Protein AF-A0A6M1NVQ3-F1 (afdb_monomer_lite)

pLDDT: mean 79.84, std 19.56, range [34.62, 98.12]

Radius of gyration: 19.45 Å; chains: 1; bounding box: 40×37×50 Å

Foldseek 3Di:
DDDDDDDQWDQDPVGDTDGPLVVVLVVVCPVPPVSVVVSVVVVQVVLQVVLLVLLLVLCVVLDPDDDPLSVLLSVVLRDDRPCSVPDDPVVSNVSSVVSVVVCVVCVVVSVD

Sequence (112 aa):
MWGDNKKPVQINPLGGIAININKIYSHFSKIGKNSRRLQRVFENEYNIERTKALWKPLTLDLTNLKGDSLFYFQMYFLPQPGFLENASYYEKVEYVVKSMRIYRDSAAIIHE

Secondary structure (DSSP, 8-state):
-------SEEEETTTEEEE-HHHHHHHTTTSTTHHHHHHHHHHHHHHHHHHHHHHHHHHHHH----HHHHHHHHHHTPPPTTHHHHS-HHHHHHHHHHHHHHHHHHHHHHT-

Structure (mmCIF, N/CA/C/O backbone):
data_AF-A0A6M1NVQ3-F1
#
_entry.id   AF-A0A6M1NVQ3-F1
#
loop_
_atom_site.group_PDB
_atom_site.id
_atom_site.type_symbol
_atom_site.label_atom_id
_atom_site.label_alt_id
_atom_site.label_comp_id
_atom_site.label_asym_id
_atom_site.label_entity_id
_atom_site.label_seq_id
_atom_site.pdbx_PDB_ins_code
_atom_site.Cartn_x
_atom_site.Cartn_y
_atom_site.Cartn_z
_atom_site.occupancy
_atom_site.B_iso_or_equiv
_atom_site.auth_seq_id
_atom_site.auth_comp_id
_atom_site.auth_asym_id
_atom_site.auth_atom_id
_atom_site.pdbx_PDB_model_num
ATOM 1 N N . MET A 1 1 ? -22.587 -21.130 35.791 1.00 34.62 1 MET A N 1
ATOM 2 C CA . MET A 1 1 ? -21.753 -22.098 35.045 1.00 34.62 1 MET A CA 1
ATOM 3 C C . MET A 1 1 ? -20.463 -21.370 34.694 1.00 34.62 1 MET A C 1
ATOM 5 O O . MET A 1 1 ? -20.540 -20.343 34.044 1.00 34.62 1 MET A O 1
ATOM 9 N N . TRP A 1 2 ? -19.434 -21.556 35.519 1.00 35.41 2 TRP A N 1
ATOM 10 C CA . TRP A 1 2 ? -18.232 -22.350 35.213 1.00 35.41 2 TRP A CA 1
ATOM 11 C C . TRP A 1 2 ? -17.304 -21.644 34.226 1.00 35.41 2 TRP A C 1
ATOM 13 O O . TRP A 1 2 ? -17.699 -21.236 33.139 1.00 35.41 2 TRP A O 1
ATOM 23 N N . GLY A 1 3 ? -16.079 -21.445 34.701 1.00 41.50 3 GLY A N 1
ATOM 24 C CA . GLY A 1 3 ? -15.067 -20.647 34.056 1.00 41.50 3 GLY A CA 1
ATOM 25 C C . GLY A 1 3 ? -14.481 -21.294 32.812 1.00 41.50 3 GLY A C 1
ATOM 26 O O . GLY A 1 3 ? -14.334 -22.507 32.715 1.00 41.50 3 GLY A O 1
ATOM 27 N N . ASP A 1 4 ? -14.007 -20.372 31.983 1.00 55.75 4 ASP A N 1
ATOM 28 C CA . ASP A 1 4 ? -12.740 -20.429 31.273 1.00 55.75 4 ASP A CA 1
ATOM 29 C C . ASP A 1 4 ? -12.769 -20.886 29.813 1.00 55.75 4 ASP A C 1
ATOM 31 O O . ASP A 1 4 ? -13.027 -22.038 29.500 1.00 55.75 4 ASP A O 1
ATOM 35 N N . ASN A 1 5 ? -12.401 -19.943 28.939 1.00 45.47 5 ASN A N 1
ATOM 36 C CA . ASN A 1 5 ? -11.720 -20.193 27.672 1.00 45.47 5 ASN A CA 1
ATOM 37 C C . ASN A 1 5 ? -10.728 -19.042 27.402 1.00 45.47 5 ASN A C 1
ATOM 39 O O . ASN A 1 5 ? -10.886 -18.215 26.500 1.00 45.47 5 ASN A O 1
ATOM 43 N N . LYS A 1 6 ? -9.737 -18.935 28.298 1.00 54.00 6 LYS A N 1
ATOM 44 C CA . LYS A 1 6 ? -8.310 -19.114 27.989 1.00 54.00 6 LYS A CA 1
ATOM 45 C C . LYS A 1 6 ? -7.870 -18.666 26.586 1.00 54.00 6 LYS A C 1
ATOM 47 O O . LYS A 1 6 ? -7.883 -19.451 25.643 1.00 54.00 6 LYS A O 1
ATOM 52 N N . LYS A 1 7 ? -7.328 -17.440 26.551 1.00 47.94 7 LYS A N 1
ATOM 53 C CA . LYS A 1 7 ? -6.116 -16.969 25.833 1.00 47.94 7 LYS A CA 1
ATOM 54 C C . LYS A 1 7 ? -6.350 -15.693 24.988 1.00 47.94 7 LYS A C 1
ATOM 56 O O . LYS A 1 7 ? -7.185 -15.698 24.088 1.00 47.94 7 LYS A O 1
ATOM 61 N N . PRO A 1 8 ? -5.600 -14.597 25.243 1.00 51.50 8 PRO A N 1
ATOM 62 C CA . PRO A 1 8 ? -5.605 -13.377 24.414 1.00 51.50 8 PRO A CA 1
ATOM 63 C C . PRO A 1 8 ? -4.873 -13.560 23.072 1.00 51.50 8 PRO A C 1
ATOM 65 O O . PRO A 1 8 ? -4.974 -12.720 22.180 1.00 51.50 8 PRO A O 1
ATOM 68 N N . VAL A 1 9 ? -4.149 -14.672 22.955 1.00 48.41 9 VAL A N 1
ATOM 69 C CA . VAL A 1 9 ? -3.379 -15.107 21.798 1.00 48.41 9 VAL A CA 1
ATOM 70 C C . VAL A 1 9 ? -3.947 -16.444 21.347 1.00 48.41 9 VAL A C 1
ATOM 72 O O . VAL A 1 9 ? -3.926 -17.416 22.105 1.00 48.41 9 VAL A O 1
ATOM 75 N N . GLN A 1 10 ? -4.445 -16.503 20.118 1.00 51.69 10 GLN A N 1
ATOM 76 C CA . GLN A 1 10 ? -4.736 -17.768 19.457 1.00 51.69 10 GLN A CA 1
ATOM 77 C C . GLN A 1 10 ? -3.541 -18.139 18.587 1.00 51.69 10 GLN A C 1
ATOM 79 O O . GLN A 1 10 ? -3.168 -17.399 17.681 1.00 51.69 10 GLN A O 1
ATOM 84 N N . ILE A 1 11 ? -2.927 -19.277 18.902 1.00 46.19 11 ILE A N 1
ATOM 85 C CA . ILE A 1 11 ? -1.879 -19.882 18.085 1.00 46.19 11 ILE A CA 1
ATOM 86 C C . ILE A 1 11 ? -2.609 -20.781 17.092 1.00 46.19 11 ILE A C 1
ATOM 88 O O . ILE A 1 11 ? -3.229 -21.767 17.491 1.00 46.19 11 ILE A O 1
ATOM 92 N N . ASN A 1 12 ? -2.618 -20.402 15.819 1.00 47.22 12 ASN A N 1
ATOM 93 C CA . ASN A 1 12 ? -3.169 -21.241 14.764 1.00 47.22 12 ASN A CA 1
ATOM 94 C C . ASN A 1 12 ? -2.252 -22.474 14.602 1.00 47.22 12 ASN A C 1
ATOM 96 O O . ASN A 1 12 ? -1.034 -22.280 14.552 1.00 47.22 12 ASN A O 1
ATOM 100 N N . PRO A 1 13 ? -2.770 -23.715 14.495 1.00 48.56 13 PRO A N 1
ATOM 101 C CA . PRO A 1 13 ? -1.953 -24.900 14.200 1.00 48.56 13 PRO A CA 1
ATOM 102 C C . PRO A 1 13 ? -1.121 -24.797 12.904 1.00 48.56 13 PRO A C 1
ATOM 104 O O . PRO A 1 13 ? -0.218 -25.600 12.705 1.00 48.56 13 PRO A O 1
ATOM 107 N N . LEU A 1 14 ? -1.372 -23.786 12.063 1.00 47.03 14 LEU A N 1
ATOM 108 C CA . LEU A 1 14 ? -0.577 -23.435 10.878 1.00 47.03 14 LEU A CA 1
ATOM 109 C C . LEU A 1 14 ? 0.453 -22.299 11.100 1.00 47.03 14 LEU A C 1
ATOM 111 O O . LEU A 1 14 ? 0.993 -21.774 10.132 1.00 47.03 14 LEU A O 1
ATOM 115 N N . GLY A 1 15 ? 0.746 -21.909 12.349 1.00 37.25 15 GLY A N 1
ATOM 116 C CA . GLY A 1 15 ? 1.901 -21.055 12.676 1.00 37.25 15 GLY A CA 1
ATOM 117 C C . GLY A 1 15 ? 1.662 -19.538 12.720 1.00 37.25 15 GLY A C 1
ATOM 118 O O . GLY A 1 15 ? 2.571 -18.774 12.413 1.00 37.25 15 GLY A O 1
ATOM 119 N N . GLY A 1 16 ? 0.474 -19.074 13.127 1.00 41.38 16 GLY A N 1
ATOM 120 C CA . GLY A 1 16 ? 0.173 -17.639 13.279 1.00 41.38 16 GLY A CA 1
ATOM 121 C C . GLY A 1 16 ? -0.318 -17.263 14.680 1.00 41.38 16 GLY A C 1
ATOM 122 O O . GLY A 1 16 ? -1.113 -17.997 15.266 1.00 41.38 16 GLY A O 1
ATOM 123 N N . ILE A 1 17 ? 0.126 -16.113 15.203 1.00 49.72 17 ILE A N 1
ATOM 124 C CA . ILE A 1 17 ? -0.397 -15.491 16.432 1.00 49.72 17 ILE A CA 1
ATOM 125 C C . ILE A 1 17 ? -1.526 -14.532 16.033 1.00 49.72 17 ILE A C 1
ATOM 127 O O . ILE A 1 17 ? -1.274 -13.441 15.528 1.00 49.72 17 ILE A O 1
ATOM 131 N N . ALA A 1 18 ? -2.776 -14.920 16.283 1.00 50.44 18 ALA A N 1
ATOM 132 C CA . ALA A 1 18 ? -3.919 -14.018 16.193 1.00 50.44 18 ALA A CA 1
ATOM 133 C C . ALA A 1 18 ? -4.154 -13.371 17.566 1.00 50.44 18 ALA A C 1
ATOM 135 O O . ALA A 1 18 ? -4.516 -14.044 18.537 1.00 50.44 18 ALA A O 1
ATOM 136 N N . ILE A 1 19 ? -3.916 -12.063 17.659 1.00 57.75 19 ILE A N 1
ATOM 137 C CA . ILE A 1 19 ? -4.135 -11.287 18.882 1.00 57.75 19 ILE A CA 1
ATOM 138 C C . ILE A 1 19 ? -5.541 -10.690 18.828 1.00 57.75 19 ILE A C 1
ATOM 140 O O . ILE A 1 19 ? -5.854 -9.900 17.939 1.00 57.75 19 ILE A O 1
ATOM 144 N N . ASN A 1 20 ? -6.399 -11.039 19.792 1.00 62.16 20 ASN A N 1
ATOM 145 C CA . ASN A 1 20 ? -7.701 -10.385 19.921 1.00 62.16 20 ASN A CA 1
ATOM 146 C C . ASN A 1 20 ? -7.518 -9.029 20.612 1.00 62.16 20 ASN A C 1
ATOM 148 O O . ASN A 1 20 ? -7.552 -8.903 21.839 1.00 62.16 20 ASN A O 1
ATOM 152 N N . ILE A 1 21 ? -7.311 -8.025 19.771 1.00 58.72 21 ILE A N 1
ATOM 153 C CA . ILE A 1 21 ? -7.072 -6.629 20.112 1.00 58.72 21 ILE A CA 1
ATOM 154 C C . ILE A 1 21 ? -8.129 -6.088 21.110 1.00 58.72 21 ILE A C 1
ATOM 156 O O . ILE A 1 21 ? -7.774 -5.518 22.143 1.00 58.72 21 ILE A O 1
ATOM 160 N N . ASN A 1 22 ? -9.414 -6.410 20.909 1.00 59.69 22 ASN A N 1
ATOM 161 C CA . ASN A 1 22 ? -10.520 -5.988 21.784 1.00 59.69 22 ASN A CA 1
ATOM 162 C C . ASN A 1 22 ? -10.416 -6.522 23.226 1.00 59.69 22 ASN A C 1
ATOM 164 O O . ASN A 1 22 ? -10.797 -5.833 24.176 1.00 59.69 22 ASN A O 1
ATOM 168 N N . LYS A 1 23 ? -9.877 -7.732 23.427 1.00 61.72 23 LYS A N 1
ATOM 169 C CA . LYS A 1 23 ? -9.704 -8.306 24.775 1.00 61.72 23 LYS A CA 1
ATOM 170 C C . LYS A 1 23 ? -8.520 -7.705 25.529 1.00 61.72 23 LYS A C 1
ATOM 172 O O . LYS A 1 23 ? -8.661 -7.475 26.731 1.00 61.72 23 LYS A O 1
ATOM 177 N N . ILE A 1 24 ? -7.410 -7.388 24.850 1.00 60.94 24 ILE A N 1
ATOM 178 C CA . ILE A 1 24 ? -6.298 -6.628 25.455 1.00 60.94 24 ILE A CA 1
ATOM 179 C C . ILE A 1 24 ? -6.824 -5.292 25.997 1.00 60.94 24 ILE A C 1
ATOM 181 O O . ILE A 1 24 ? -6.542 -4.925 27.136 1.00 60.94 24 ILE A O 1
ATOM 185 N N . TYR A 1 25 ? -7.677 -4.611 25.232 1.00 57.16 25 TYR A N 1
ATOM 186 C CA . TYR A 1 25 ? -8.247 -3.321 25.621 1.00 57.16 25 TYR A CA 1
ATOM 187 C C . TYR A 1 25 ? -9.142 -3.370 26.860 1.00 57.16 25 TYR A C 1
ATOM 189 O O . TYR A 1 25 ? -9.073 -2.463 27.692 1.00 57.16 25 TYR A O 1
ATOM 197 N N . SER A 1 26 ? -9.939 -4.432 27.027 1.00 59.31 26 SER A N 1
ATOM 198 C CA . SER A 1 26 ? -10.789 -4.599 28.216 1.00 59.31 26 SER A CA 1
ATOM 199 C C . SER A 1 26 ? -9.974 -4.715 29.515 1.00 59.31 26 SER A C 1
ATOM 201 O O . SER A 1 26 ? -10.363 -4.149 30.540 1.00 59.31 26 SER A O 1
ATOM 203 N N . HIS A 1 27 ? -8.803 -5.361 29.454 1.00 60.31 27 HIS A N 1
ATOM 204 C CA . HIS A 1 27 ? -7.952 -5.651 30.611 1.00 60.31 27 HIS A CA 1
ATOM 205 C C . HIS A 1 27 ? -7.194 -4.418 31.143 1.00 60.31 27 HIS A C 1
ATOM 207 O O . HIS A 1 27 ? -6.989 -4.295 32.347 1.00 60.31 27 HIS A O 1
ATOM 213 N N . PHE A 1 28 ? -6.847 -3.457 30.276 1.00 54.84 28 PHE A N 1
ATOM 214 C CA . PHE A 1 28 ? -6.109 -2.234 30.645 1.00 54.84 28 PHE A CA 1
ATOM 215 C C . PHE A 1 28 ? -7.007 -0.997 30.892 1.00 54.84 28 PHE A C 1
ATOM 217 O O . PHE A 1 28 ? -6.517 0.120 31.070 1.00 54.84 28 PHE A O 1
ATOM 224 N N . SER A 1 29 ? -8.334 -1.159 30.918 1.00 51.84 29 SER A N 1
ATOM 225 C CA . SER A 1 29 ? -9.312 -0.058 30.801 1.00 51.84 29 SER A CA 1
ATOM 226 C C . SER A 1 29 ? -9.504 0.871 32.018 1.00 51.84 29 SER A C 1
ATOM 228 O O . SER A 1 29 ? -10.351 1.761 31.963 1.00 51.84 29 SER A O 1
ATOM 230 N N . LYS A 1 30 ? -8.689 0.797 33.082 1.00 56.66 30 LYS A N 1
ATOM 231 C CA . LYS A 1 30 ? -8.779 1.754 34.213 1.00 56.66 30 LYS A CA 1
ATOM 232 C C . LYS A 1 30 ? -8.200 3.157 33.919 1.00 56.66 30 LYS A C 1
ATOM 234 O O . LYS A 1 30 ? -8.338 4.051 34.745 1.00 56.66 30 LYS A O 1
ATOM 239 N N . ILE A 1 31 ? -7.611 3.388 32.736 1.00 58.03 31 ILE A N 1
ATOM 240 C CA . ILE A 1 31 ? -7.010 4.674 32.310 1.00 58.03 31 ILE A CA 1
ATOM 241 C C . ILE A 1 31 ? -7.669 5.147 30.993 1.00 58.03 31 ILE A C 1
ATOM 243 O O . ILE A 1 31 ? -7.095 5.096 29.902 1.00 58.03 31 ILE A O 1
ATOM 247 N N . GLY A 1 32 ? -8.937 5.558 31.070 1.00 60.28 32 GLY A N 1
ATOM 248 C CA . GLY A 1 32 ? -9.866 5.646 29.929 1.00 60.28 32 GLY A CA 1
ATOM 249 C C . GLY A 1 32 ? -9.567 6.643 28.790 1.00 60.28 32 GLY A C 1
ATOM 250 O O . GLY A 1 32 ? -10.203 6.534 27.740 1.00 60.28 32 GLY A O 1
ATOM 251 N N . LYS A 1 33 ? -8.633 7.598 28.936 1.00 64.19 33 LYS A N 1
ATOM 252 C CA . LYS A 1 33 ? -8.248 8.549 27.859 1.00 64.19 33 LYS A CA 1
ATOM 253 C C . LYS A 1 33 ? -7.004 8.090 27.090 1.00 64.19 33 LYS A C 1
ATOM 255 O O . LYS A 1 33 ? -6.995 8.130 25.860 1.00 64.19 33 LYS A O 1
ATOM 260 N N . ASN A 1 34 ? -5.993 7.591 27.803 1.00 69.25 34 ASN A N 1
ATOM 261 C CA . ASN A 1 34 ? -4.763 7.078 27.192 1.00 69.25 34 ASN A CA 1
ATOM 262 C C . ASN A 1 34 ? -5.011 5.757 26.455 1.00 69.25 34 ASN A C 1
ATOM 264 O O . ASN A 1 34 ? -4.485 5.572 25.362 1.00 69.25 34 ASN A O 1
ATOM 268 N N . SER A 1 35 ? -5.892 4.901 26.985 1.00 69.25 35 SER A N 1
ATOM 269 C CA . SER A 1 35 ? -6.276 3.645 26.329 1.00 69.25 35 SER A CA 1
ATOM 270 C C . SER A 1 35 ? -6.939 3.873 24.959 1.00 69.25 35 SER A C 1
ATOM 272 O O . SER A 1 35 ? -6.534 3.267 23.974 1.00 69.25 35 SER A O 1
ATOM 274 N N . ARG A 1 36 ? -7.860 4.844 24.832 1.00 77.50 36 ARG A N 1
ATOM 275 C CA . ARG A 1 36 ? -8.498 5.175 23.537 1.00 77.50 36 ARG A CA 1
ATOM 276 C C . ARG A 1 36 ? -7.539 5.786 22.519 1.00 77.50 36 ARG A C 1
ATOM 278 O O . ARG A 1 36 ? -7.729 5.623 21.318 1.00 77.50 36 ARG A O 1
ATOM 285 N N . ARG A 1 37 ? -6.544 6.554 22.980 1.00 78.31 37 ARG A N 1
ATOM 286 C CA . ARG A 1 37 ? -5.492 7.081 22.097 1.00 78.31 37 ARG A CA 1
ATOM 287 C C . ARG A 1 37 ? -4.642 5.934 21.560 1.00 78.31 37 ARG A C 1
ATOM 289 O O . ARG A 1 37 ? -4.401 5.887 20.362 1.00 78.31 37 ARG A O 1
ATOM 296 N N . LEU A 1 38 ? -4.237 5.019 22.435 1.00 79.75 38 LEU A N 1
ATOM 297 C CA . LEU A 1 38 ? -3.460 3.843 22.065 1.00 79.75 38 LEU A CA 1
ATOM 298 C C . LEU A 1 38 ? -4.240 2.916 21.118 1.00 79.75 38 LEU A C 1
ATOM 300 O O . LEU A 1 38 ? -3.684 2.452 20.132 1.00 79.75 38 LEU A O 1
ATOM 304 N N . GLN A 1 39 ? -5.538 2.720 21.366 1.00 78.69 39 GLN A N 1
ATOM 305 C CA . GLN A 1 39 ? -6.434 1.975 20.480 1.00 78.69 39 GLN A CA 1
ATOM 306 C C . GLN A 1 39 ? -6.419 2.536 19.056 1.00 78.69 39 GLN A C 1
ATOM 308 O O . GLN A 1 39 ? -6.152 1.800 18.115 1.00 78.69 39 GLN A O 1
ATOM 313 N N . ARG A 1 40 ? -6.620 3.850 18.899 1.00 85.38 40 ARG A N 1
ATOM 314 C CA . ARG A 1 40 ? -6.602 4.495 17.578 1.00 85.38 40 ARG A CA 1
ATOM 315 C C . ARG A 1 40 ? -5.265 4.340 16.855 1.00 85.38 40 ARG A C 1
ATOM 317 O O . ARG A 1 40 ? -5.254 4.191 15.640 1.00 85.38 40 ARG A O 1
ATOM 324 N N . VAL A 1 41 ? -4.149 4.366 17.587 1.00 86.81 41 VAL A N 1
ATOM 325 C CA . VAL A 1 41 ? -2.816 4.134 17.006 1.00 86.81 41 VAL A CA 1
ATOM 326 C C . VAL A 1 41 ? -2.705 2.707 16.472 1.00 86.81 41 VAL A C 1
ATOM 328 O O . VAL A 1 41 ? -2.294 2.523 15.333 1.00 86.81 41 VAL A O 1
ATOM 331 N N . PHE A 1 42 ? -3.122 1.710 17.254 1.00 84.56 42 PHE A N 1
ATOM 332 C CA . PHE A 1 42 ? -3.085 0.312 16.821 1.00 84.56 42 PHE A CA 1
ATOM 333 C C . PHE A 1 42 ? -4.033 0.015 15.662 1.00 84.56 42 PHE A C 1
ATOM 335 O O . PHE A 1 42 ? -3.648 -0.698 14.742 1.00 84.56 42 PHE A O 1
ATOM 342 N N . GLU A 1 43 ? -5.252 0.553 15.688 1.00 86.44 43 GLU A N 1
ATOM 343 C CA . GLU A 1 43 ? -6.204 0.418 14.581 1.00 86.44 43 GLU A CA 1
ATOM 344 C C . GLU A 1 43 ? -5.625 1.014 13.295 1.00 86.44 43 GLU A C 1
ATOM 346 O O . GLU A 1 43 ? -5.682 0.383 12.242 1.00 86.44 43 GLU A O 1
ATOM 351 N N . ASN A 1 44 ? -5.008 2.196 13.382 1.00 88.94 44 ASN A N 1
ATOM 352 C CA . ASN A 1 44 ? -4.357 2.828 12.241 1.00 88.94 44 ASN A CA 1
ATOM 353 C C . ASN A 1 44 ? -3.196 1.983 11.696 1.00 88.94 44 ASN A C 1
ATOM 355 O O . ASN A 1 44 ? -3.140 1.735 10.494 1.00 88.94 44 ASN A O 1
ATOM 359 N N . GLU A 1 45 ? -2.314 1.499 12.573 1.00 88.44 45 GLU A N 1
ATOM 360 C CA . GLU A 1 45 ? -1.181 0.655 12.181 1.00 88.44 45 GLU A CA 1
ATOM 361 C C . GLU A 1 45 ? -1.657 -0.641 11.516 1.00 88.44 45 GLU A C 1
ATOM 363 O O . GLU A 1 45 ? -1.194 -1.006 10.438 1.00 88.44 45 GLU A O 1
ATOM 368 N N . TYR A 1 46 ? -2.655 -1.299 12.110 1.00 90.00 46 TYR A N 1
ATOM 369 C CA . TYR A 1 46 ? -3.255 -2.505 11.553 1.00 90.00 46 TYR A CA 1
ATOM 370 C C . TYR A 1 46 ? -3.831 -2.264 10.152 1.00 90.00 46 TYR A C 1
ATOM 372 O O . TYR A 1 46 ? -3.611 -3.067 9.246 1.00 90.00 46 TYR A O 1
ATOM 380 N N . ASN A 1 47 ? -4.544 -1.154 9.954 1.00 90.88 47 ASN A N 1
ATOM 381 C CA . ASN A 1 47 ? -5.138 -0.820 8.661 1.00 90.88 47 ASN A CA 1
ATOM 382 C C . ASN A 1 47 ? -4.068 -0.526 7.595 1.00 90.88 47 ASN A C 1
ATOM 384 O O . ASN A 1 47 ? -4.216 -0.940 6.442 1.00 90.88 47 ASN A O 1
ATOM 388 N N . ILE A 1 48 ? -2.970 0.137 7.971 1.00 93.12 48 ILE A N 1
ATOM 389 C CA . ILE A 1 48 ? -1.821 0.368 7.085 1.00 93.12 48 ILE A CA 1
ATOM 390 C C . ILE A 1 48 ? -1.174 -0.965 6.693 1.00 93.12 48 ILE A C 1
ATOM 392 O O . ILE A 1 48 ? -0.987 -1.229 5.505 1.00 93.12 48 ILE A O 1
ATOM 396 N N . GLU A 1 49 ? -0.883 -1.834 7.662 1.00 92.56 49 GLU A N 1
ATOM 397 C CA . GLU A 1 49 ? -0.265 -3.141 7.411 1.00 92.56 49 GLU A CA 1
ATOM 398 C C . GLU A 1 49 ? -1.153 -4.048 6.555 1.00 92.56 49 GLU A C 1
ATOM 400 O O . GLU A 1 49 ? -0.681 -4.696 5.617 1.00 92.56 49 GLU A O 1
ATOM 405 N N . ARG A 1 50 ? -2.466 -4.035 6.796 1.00 92.25 50 ARG A N 1
ATOM 406 C CA . ARG A 1 50 ? -3.437 -4.734 5.950 1.00 92.25 50 ARG A CA 1
ATOM 407 C C . ARG A 1 50 ? -3.410 -4.219 4.511 1.00 92.25 50 ARG A C 1
ATOM 409 O O . ARG A 1 50 ? -3.423 -5.018 3.575 1.00 92.25 50 ARG A O 1
ATOM 416 N N . THR A 1 51 ? -3.314 -2.905 4.330 1.00 95.44 51 THR A N 1
ATOM 417 C CA . THR A 1 51 ? -3.220 -2.289 2.999 1.00 95.44 51 THR A CA 1
ATOM 418 C C . THR A 1 51 ? -1.931 -2.703 2.298 1.00 95.44 51 THR A C 1
A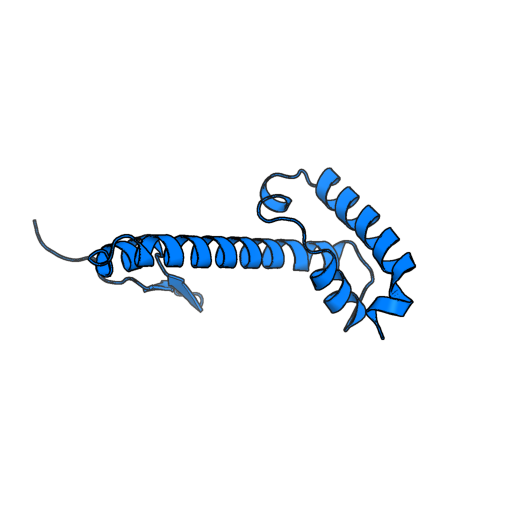TOM 420 O O . THR A 1 51 ? -1.983 -3.121 1.144 1.00 95.44 51 THR A O 1
ATOM 423 N N . LYS A 1 52 ? -0.785 -2.696 2.996 1.00 96.25 52 LYS A N 1
ATOM 424 C CA . LYS A 1 52 ? 0.495 -3.196 2.460 1.00 96.25 52 LYS A CA 1
ATOM 425 C C . LYS A 1 52 ? 0.401 -4.663 2.036 1.00 96.25 52 LYS A C 1
ATOM 427 O O . LYS A 1 52 ? 0.896 -5.021 0.968 1.00 96.25 52 LYS A O 1
ATOM 432 N N . ALA A 1 53 ? -0.260 -5.499 2.838 1.00 95.38 53 ALA A N 1
ATOM 433 C CA . ALA A 1 53 ? -0.433 -6.920 2.549 1.00 95.38 53 ALA A CA 1
ATOM 434 C C . ALA A 1 53 ? -1.237 -7.175 1.262 1.00 95.38 53 ALA A C 1
ATOM 436 O O . ALA A 1 53 ? -0.929 -8.116 0.537 1.00 95.38 53 ALA A O 1
ATOM 437 N N . LEU A 1 54 ? -2.228 -6.330 0.953 1.00 95.06 54 LEU A N 1
ATOM 438 C CA . LEU A 1 54 ? -2.987 -6.388 -0.304 1.00 95.06 54 LEU A CA 1
ATOM 439 C C . LEU A 1 54 ? -2.243 -5.730 -1.473 1.00 95.06 54 LEU A C 1
ATOM 441 O O . LEU A 1 54 ? -2.325 -6.191 -2.610 1.00 95.06 54 LEU A O 1
ATOM 445 N N . TRP A 1 55 ? -1.507 -4.656 -1.198 1.00 97.31 55 TRP A N 1
ATOM 446 C CA . TRP A 1 55 ? -0.786 -3.877 -2.199 1.00 97.31 55 TRP A CA 1
ATOM 447 C C . TRP A 1 55 ? 0.405 -4.631 -2.796 1.00 97.31 55 TRP A C 1
ATOM 449 O O . TRP A 1 55 ? 0.650 -4.591 -4.004 1.00 97.31 55 TRP A O 1
ATOM 459 N N . LYS A 1 56 ? 1.138 -5.362 -1.955 1.00 96.56 56 LYS A N 1
ATOM 460 C CA . LYS A 1 56 ? 2.335 -6.100 -2.358 1.00 96.56 56 LYS A CA 1
ATOM 461 C C . LYS A 1 56 ? 2.090 -7.125 -3.482 1.00 96.56 56 LYS A C 1
ATOM 463 O O . LYS A 1 56 ? 2.801 -7.043 -4.479 1.00 96.56 56 LYS A O 1
ATOM 468 N N . PRO A 1 57 ? 1.124 -8.061 -3.388 1.00 96.38 57 PRO A N 1
ATOM 469 C CA . PRO A 1 57 ? 0.853 -8.993 -4.484 1.00 96.38 57 PRO A CA 1
ATOM 470 C C . PRO A 1 57 ? 0.319 -8.277 -5.729 1.00 96.38 57 PRO A C 1
ATOM 472 O O . PRO A 1 57 ? 0.770 -8.559 -6.831 1.00 96.38 57 PRO A O 1
ATOM 475 N N . LEU A 1 58 ? -0.551 -7.274 -5.565 1.00 96.00 58 LEU A N 1
ATOM 476 C CA . LEU A 1 58 ? -1.120 -6.533 -6.694 1.00 96.00 58 LEU A CA 1
ATOM 477 C C . LEU A 1 58 ? -0.037 -5.861 -7.558 1.00 96.00 58 LEU A C 1
ATOM 479 O O . LEU A 1 58 ? -0.112 -5.869 -8.78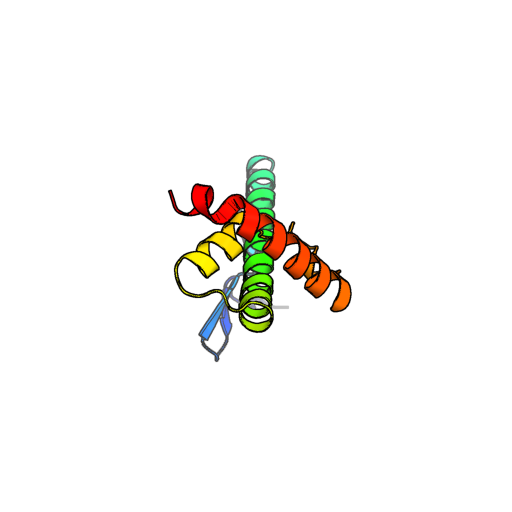3 1.00 96.00 58 LEU A O 1
ATOM 483 N N . THR A 1 59 ? 0.977 -5.282 -6.919 1.00 96.50 59 THR A N 1
ATOM 484 C CA . THR A 1 59 ? 2.089 -4.621 -7.618 1.00 96.50 59 THR A CA 1
ATOM 485 C C . THR A 1 59 ? 3.091 -5.599 -8.216 1.00 96.50 59 THR A C 1
ATOM 487 O O . THR A 1 59 ? 3.658 -5.297 -9.264 1.00 96.50 59 THR A O 1
ATOM 490 N N . LEU A 1 60 ? 3.288 -6.765 -7.595 1.00 96.56 60 LEU A N 1
ATOM 491 C CA . LEU A 1 60 ? 4.074 -7.853 -8.180 1.00 96.56 60 LEU A CA 1
ATOM 492 C C . LEU A 1 60 ? 3.426 -8.392 -9.461 1.00 96.56 60 LEU A C 1
ATOM 494 O O . LEU A 1 60 ? 4.135 -8.675 -10.421 1.00 96.56 60 LEU A O 1
ATOM 498 N N . ASP A 1 61 ? 2.097 -8.493 -9.481 1.00 96.06 61 ASP A N 1
ATOM 499 C CA . ASP A 1 61 ? 1.357 -9.052 -10.613 1.00 96.06 61 ASP A CA 1
ATOM 500 C C . ASP A 1 61 ? 1.205 -8.055 -11.772 1.00 96.06 61 ASP A C 1
ATOM 502 O O . ASP A 1 61 ? 1.246 -8.436 -12.941 1.00 96.06 61 ASP A O 1
ATOM 506 N N . LEU A 1 62 ? 1.002 -6.768 -11.466 1.00 95.88 62 LEU A N 1
ATOM 507 C CA . LEU A 1 62 ? 0.648 -5.747 -12.461 1.00 95.88 62 LEU A CA 1
ATOM 508 C C . LEU A 1 62 ? 1.819 -4.885 -12.936 1.00 95.88 62 LEU A C 1
ATOM 510 O O . LEU A 1 62 ? 1.649 -4.058 -13.835 1.00 95.88 62 LEU A O 1
ATOM 514 N N . THR A 1 63 ? 2.998 -5.028 -12.335 1.00 94.81 63 THR A N 1
ATOM 515 C CA . THR A 1 63 ? 4.175 -4.240 -12.709 1.00 94.81 63 THR A CA 1
ATOM 516 C C . THR A 1 63 ? 5.370 -5.139 -12.984 1.00 94.81 63 THR A C 1
ATOM 518 O O . THR A 1 63 ? 5.492 -6.231 -12.445 1.00 94.81 63 THR A O 1
ATOM 521 N N . ASN A 1 64 ? 6.302 -4.641 -13.795 1.00 94.56 64 ASN A N 1
ATOM 522 C CA . ASN A 1 6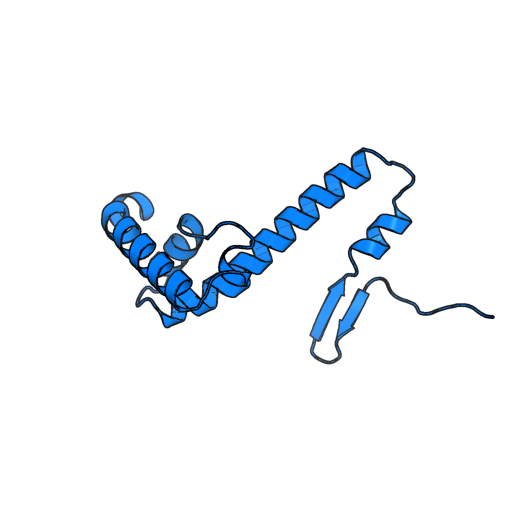4 ? 7.567 -5.327 -14.063 1.00 94.56 64 ASN A CA 1
ATOM 523 C C . ASN A 1 64 ? 8.710 -4.823 -13.159 1.00 94.56 64 ASN A C 1
ATOM 525 O O . ASN A 1 64 ? 9.878 -5.081 -13.454 1.00 94.56 64 ASN A O 1
ATOM 529 N N . LEU A 1 65 ? 8.398 -4.061 -12.102 1.00 94.75 65 LEU A N 1
ATOM 530 C CA . LEU A 1 65 ? 9.400 -3.521 -11.183 1.00 94.75 65 LEU A CA 1
ATOM 531 C C . LEU A 1 65 ? 9.998 -4.637 -10.321 1.00 94.75 65 LEU A C 1
ATOM 533 O O . LEU A 1 65 ? 9.320 -5.596 -9.953 1.00 94.75 65 LEU A O 1
ATOM 537 N N . LYS A 1 66 ? 11.281 -4.505 -9.977 1.00 93.94 66 LYS A N 1
ATOM 538 C CA . LYS A 1 66 ? 12.018 -5.471 -9.151 1.00 93.94 66 LYS A CA 1
ATOM 539 C C . LYS A 1 66 ? 12.961 -4.749 -8.196 1.00 93.94 66 LYS A C 1
ATOM 541 O O . LYS A 1 66 ? 13.290 -3.587 -8.423 1.00 93.94 66 LYS A O 1
ATOM 546 N N . GLY A 1 67 ? 13.397 -5.459 -7.154 1.00 94.50 67 GLY A N 1
ATOM 547 C CA . GLY A 1 67 ? 14.366 -4.954 -6.178 1.00 94.50 67 GLY A CA 1
ATOM 548 C C . GLY A 1 67 ? 13.942 -3.612 -5.583 1.00 94.50 67 GLY A C 1
ATOM 549 O O . GLY A 1 67 ? 12.772 -3.424 -5.242 1.00 94.50 67 GLY A O 1
ATOM 550 N N . ASP A 1 68 ? 14.886 -2.679 -5.520 1.00 93.38 68 ASP A N 1
ATOM 551 C CA . ASP A 1 68 ? 14.692 -1.368 -4.902 1.00 93.38 68 ASP A CA 1
ATOM 552 C C . ASP A 1 68 ? 13.603 -0.550 -5.597 1.00 93.38 68 ASP A C 1
ATOM 554 O O . ASP A 1 68 ? 12.786 0.079 -4.929 1.00 93.38 68 ASP A O 1
ATOM 558 N N . SER A 1 69 ? 13.495 -0.615 -6.928 1.00 93.19 69 SER A N 1
ATOM 559 C CA . SER A 1 69 ? 12.434 0.101 -7.646 1.00 93.19 69 SER A CA 1
ATOM 560 C C . SER A 1 69 ? 11.038 -0.382 -7.252 1.00 93.19 69 SER A C 1
ATOM 562 O O . SER A 1 69 ? 10.128 0.427 -7.086 1.00 93.19 69 SER A O 1
ATOM 564 N N . LEU A 1 70 ? 10.861 -1.693 -7.046 1.00 95.69 70 LEU A N 1
ATOM 565 C CA . LEU A 1 70 ? 9.592 -2.228 -6.547 1.00 95.69 70 LEU A CA 1
ATOM 566 C C . LEU A 1 70 ? 9.338 -1.795 -5.101 1.00 95.69 70 LEU A C 1
ATOM 568 O O . LEU A 1 70 ? 8.215 -1.417 -4.773 1.00 95.69 70 LEU A O 1
ATOM 572 N N . PHE A 1 71 ? 10.365 -1.839 -4.251 1.00 95.25 71 PHE A N 1
ATOM 573 C CA . PHE A 1 71 ? 10.262 -1.415 -2.856 1.00 95.25 71 PHE A CA 1
ATOM 574 C C . PHE A 1 71 ? 9.830 0.052 -2.744 1.00 95.25 71 PHE A C 1
ATOM 576 O O . PHE A 1 71 ? 8.834 0.354 -2.085 1.00 95.25 71 PHE A O 1
ATOM 583 N N . TYR A 1 72 ? 10.520 0.957 -3.442 1.00 94.44 72 TYR A N 1
ATOM 584 C CA . TYR A 1 72 ? 10.194 2.378 -3.427 1.00 94.44 72 TYR A CA 1
ATOM 585 C C . TYR A 1 72 ? 8.825 2.653 -4.037 1.00 94.44 72 TYR A C 1
ATOM 587 O O . TYR A 1 72 ? 8.043 3.406 -3.460 1.00 94.44 72 TYR A O 1
ATOM 595 N N . PHE A 1 73 ? 8.481 2.000 -5.148 1.00 96.56 73 PHE A N 1
ATOM 596 C CA . PHE A 1 73 ? 7.142 2.116 -5.713 1.00 96.56 73 PHE A CA 1
ATOM 597 C C . PHE A 1 73 ? 6.060 1.710 -4.704 1.00 96.56 73 PHE A C 1
ATOM 599 O O . PHE A 1 73 ? 5.104 2.454 -4.483 1.00 96.56 73 PHE A O 1
ATOM 606 N N . GLN A 1 74 ? 6.230 0.563 -4.038 1.00 96.25 74 GLN A N 1
ATOM 607 C CA . GLN A 1 74 ? 5.282 0.086 -3.034 1.00 96.25 74 GLN A CA 1
ATOM 608 C C . GLN A 1 74 ? 5.162 1.037 -1.839 1.00 96.25 74 GLN A C 1
ATOM 610 O O . GLN A 1 74 ? 4.060 1.208 -1.321 1.00 96.25 74 GLN A O 1
ATOM 615 N N . MET A 1 75 ? 6.271 1.649 -1.419 1.00 94.25 75 MET A N 1
ATOM 616 C CA . MET A 1 75 ? 6.320 2.575 -0.289 1.00 94.25 75 MET A CA 1
ATOM 617 C C . MET A 1 75 ? 5.666 3.924 -0.611 1.00 94.25 75 MET A C 1
ATOM 619 O O . MET A 1 75 ? 4.809 4.378 0.143 1.00 94.25 75 MET A O 1
ATOM 623 N N . TYR A 1 76 ? 6.049 4.560 -1.722 1.00 94.88 76 TYR A N 1
ATOM 624 C CA . TYR A 1 76 ? 5.590 5.910 -2.067 1.00 94.88 76 TYR A CA 1
ATOM 625 C C . TYR A 1 76 ? 4.161 5.946 -2.608 1.00 94.88 76 TYR A C 1
ATOM 627 O O . TYR A 1 76 ? 3.460 6.936 -2.417 1.00 94.88 76 TYR A O 1
ATOM 635 N N . PHE A 1 77 ? 3.718 4.871 -3.260 1.00 96.81 77 PHE A N 1
ATOM 636 C CA . PHE A 1 77 ? 2.394 4.789 -3.878 1.00 96.81 77 PHE A CA 1
ATOM 637 C C . PHE A 1 77 ? 1.451 3.846 -3.125 1.00 96.81 77 PHE A C 1
ATOM 639 O O . PHE A 1 77 ? 0.520 3.300 -3.717 1.00 96.81 77 PHE A O 1
ATOM 646 N N . LEU A 1 78 ? 1.682 3.640 -1.822 1.00 97.31 78 LEU A N 1
ATOM 647 C CA . LEU A 1 78 ? 0.761 2.892 -0.971 1.00 97.31 78 LEU A CA 1
ATOM 648 C C . LEU A 1 78 ? -0.608 3.606 -0.938 1.00 97.31 78 LEU A C 1
ATOM 650 O O . LEU A 1 78 ? -0.670 4.780 -0.559 1.00 97.31 78 LEU A O 1
ATOM 654 N N . PRO A 1 79 ? -1.714 2.927 -1.298 1.00 97.25 79 PRO A N 1
ATOM 655 C CA . PRO A 1 79 ? -3.041 3.523 -1.229 1.00 97.25 79 PRO A CA 1
ATOM 656 C C . PRO A 1 79 ? -3.455 3.871 0.202 1.00 97.25 79 PRO A C 1
ATOM 658 O O . PRO A 1 79 ? -2.927 3.339 1.178 1.00 97.25 79 PRO A O 1
ATOM 661 N N . GLN A 1 80 ? -4.474 4.722 0.324 1.00 95.56 80 GLN A N 1
ATOM 662 C CA . GLN A 1 80 ? -5.082 5.000 1.623 1.00 95.56 80 GLN A CA 1
ATOM 663 C C . GLN A 1 80 ? -5.721 3.736 2.217 1.00 95.56 80 GLN A C 1
ATOM 665 O O . GLN A 1 80 ? -6.306 2.941 1.465 1.00 95.56 80 GLN A O 1
ATOM 670 N N . PRO A 1 81 ? -5.666 3.552 3.549 1.00 94.44 81 PRO A N 1
ATOM 671 C CA . PRO A 1 81 ? -6.255 2.379 4.169 1.00 94.44 81 PRO A CA 1
ATOM 672 C C . PRO A 1 81 ? -7.745 2.222 3.856 1.00 94.44 81 PRO A C 1
ATOM 674 O O . PRO A 1 81 ? -8.506 3.187 3.911 1.00 94.44 81 PRO A O 1
ATOM 677 N N . GLY A 1 82 ? -8.163 1.001 3.513 1.00 92.69 82 GLY A N 1
ATOM 678 C CA . GLY A 1 82 ? -9.540 0.691 3.124 1.00 92.69 82 GLY A CA 1
ATOM 679 C C . GLY A 1 82 ? -9.843 0.854 1.630 1.00 92.69 82 GLY A C 1
ATOM 680 O O . GLY A 1 82 ? -10.871 0.355 1.172 1.00 92.69 82 GLY A O 1
ATOM 681 N N . PHE A 1 83 ? -8.992 1.521 0.840 1.00 96.75 83 PHE A N 1
ATOM 682 C CA . PHE A 1 83 ? -9.234 1.664 -0.602 1.00 96.75 83 PHE A CA 1
ATOM 683 C C . PHE A 1 83 ? -9.230 0.302 -1.308 1.00 96.75 83 PHE A C 1
ATOM 685 O O . PHE A 1 83 ? -10.166 -0.029 -2.033 1.00 96.75 83 PHE A O 1
ATOM 692 N N . LEU A 1 84 ? -8.202 -0.516 -1.065 1.00 94.94 84 LEU A N 1
ATOM 693 C CA . LEU A 1 84 ? -8.027 -1.799 -1.751 1.00 94.94 84 LEU A CA 1
ATOM 694 C C . LEU A 1 84 ? -9.097 -2.829 -1.370 1.00 94.94 84 LEU A C 1
ATOM 696 O O . LEU A 1 84 ? -9.381 -3.741 -2.139 1.00 94.94 84 LEU A O 1
ATOM 700 N N . GLU A 1 85 ? -9.709 -2.720 -0.204 1.00 92.75 85 GLU A N 1
ATOM 701 C CA . GLU A 1 85 ? -10.774 -3.628 0.207 1.00 92.75 85 GLU A CA 1
ATOM 702 C C . GLU A 1 85 ? -12.105 -3.312 -0.467 1.00 92.75 85 GLU A C 1
ATOM 704 O O . GLU A 1 85 ? -12.862 -4.230 -0.773 1.00 92.75 85 GLU A O 1
ATOM 709 N N . ASN A 1 86 ? -12.364 -2.029 -0.719 1.00 94.56 86 ASN A N 1
ATOM 710 C CA . ASN A 1 86 ? -13.639 -1.555 -1.251 1.00 94.56 86 ASN A CA 1
ATOM 711 C C . ASN A 1 86 ? -13.625 -1.374 -2.776 1.00 94.56 86 ASN A C 1
ATOM 713 O O . ASN A 1 86 ? -14.681 -1.403 -3.401 1.00 94.56 86 ASN A O 1
ATOM 717 N N . ALA A 1 87 ? -12.447 -1.202 -3.377 1.00 96.25 87 ALA A N 1
ATOM 718 C CA . ALA A 1 87 ? -12.300 -1.011 -4.812 1.00 96.25 87 ALA A CA 1
ATOM 719 C C . ALA A 1 87 ? -12.524 -2.312 -5.601 1.00 96.25 87 ALA A C 1
ATOM 721 O O . ALA A 1 87 ? -12.042 -3.399 -5.241 1.00 96.25 87 ALA A O 1
ATOM 722 N N . SER A 1 88 ? -13.185 -2.176 -6.746 1.00 97.31 88 SER A N 1
ATOM 723 C CA . SER A 1 88 ? -13.242 -3.203 -7.781 1.00 97.31 88 SER A CA 1
ATOM 724 C C . SER A 1 88 ? -11.844 -3.522 -8.322 1.00 97.31 88 SER A C 1
ATOM 726 O O . SER A 1 88 ? -10.882 -2.767 -8.156 1.00 97.31 88 SER A O 1
ATOM 728 N N . TYR A 1 89 ? -11.715 -4.659 -9.007 1.00 95.31 89 TYR A N 1
ATOM 729 C CA . TYR A 1 89 ? -10.451 -5.012 -9.654 1.00 95.31 89 TYR A CA 1
ATOM 730 C C . TYR A 1 89 ? -10.015 -3.966 -10.692 1.00 95.31 89 TYR A C 1
ATOM 732 O O . TYR A 1 89 ? -8.841 -3.616 -10.751 1.00 95.31 89 TYR A O 1
ATOM 740 N N . TYR A 1 90 ? -10.958 -3.412 -11.460 1.00 97.12 90 TYR A N 1
ATOM 741 C CA . TYR A 1 90 ? -10.655 -2.384 -12.456 1.00 97.12 90 TYR A CA 1
ATOM 742 C C . TYR A 1 90 ? -10.087 -1.111 -11.816 1.00 97.12 90 TYR A C 1
ATOM 744 O O . TYR A 1 90 ? -9.047 -0.625 -12.248 1.00 97.12 90 TYR A O 1
ATOM 752 N N . GLU A 1 91 ? -10.706 -0.615 -10.743 1.00 97.94 91 GLU A N 1
ATOM 753 C CA . GLU A 1 91 ? -10.228 0.577 -10.025 1.00 97.94 91 GLU A CA 1
ATOM 754 C C . GLU A 1 91 ? -8.832 0.362 -9.423 1.00 97.94 91 GLU A C 1
ATOM 756 O O . GLU A 1 91 ? -8.001 1.270 -9.418 1.00 97.94 91 GLU A O 1
ATOM 761 N N . LYS A 1 92 ? -8.536 -0.862 -8.967 1.00 97.81 92 LYS A N 1
ATOM 762 C CA . LYS A 1 92 ? -7.195 -1.245 -8.499 1.00 97.81 92 LYS A CA 1
ATOM 763 C C . LYS A 1 92 ? -6.165 -1.183 -9.620 1.00 97.81 92 LYS A C 1
ATOM 765 O O . LYS A 1 92 ? -5.096 -0.607 -9.430 1.00 97.81 92 LYS A O 1
ATOM 770 N N . VAL A 1 93 ? -6.482 -1.755 -10.781 1.00 97.62 93 VAL A N 1
ATOM 771 C CA . VAL A 1 93 ? -5.606 -1.717 -11.961 1.00 97.62 93 VAL A CA 1
ATOM 772 C C . VAL A 1 93 ? -5.390 -0.275 -12.415 1.00 97.62 93 VAL A C 1
ATOM 774 O O . VAL A 1 93 ? -4.253 0.135 -12.637 1.00 97.62 93 VAL A O 1
ATOM 777 N N . GLU A 1 94 ? -6.457 0.519 -12.498 1.00 97.88 94 GLU A N 1
ATOM 778 C CA . GLU A 1 94 ? -6.379 1.929 -12.877 1.00 97.88 94 GLU A CA 1
ATOM 779 C C . GLU A 1 94 ? -5.476 2.718 -11.919 1.00 97.88 94 GLU A C 1
ATOM 781 O O . GLU A 1 94 ? -4.627 3.496 -12.366 1.00 97.88 94 GLU A O 1
ATOM 786 N N . TYR A 1 95 ? -5.614 2.488 -10.610 1.00 98.12 95 TYR A N 1
ATOM 787 C CA . TYR A 1 95 ? -4.756 3.103 -9.603 1.00 98.12 95 TYR A CA 1
ATOM 788 C C . TYR A 1 95 ? -3.282 2.743 -9.822 1.00 98.12 95 TYR A C 1
ATOM 790 O O . TYR A 1 95 ? -2.436 3.634 -9.872 1.00 98.12 95 TYR A O 1
ATOM 798 N N . VAL A 1 96 ? -2.967 1.459 -10.030 1.00 97.50 96 VAL A N 1
ATOM 799 C CA . VAL A 1 96 ? -1.593 1.003 -10.306 1.00 97.50 96 VAL A CA 1
ATOM 800 C C . VAL A 1 96 ? -1.031 1.676 -11.556 1.00 97.50 96 VAL A C 1
ATOM 802 O O . VAL A 1 96 ? 0.096 2.164 -11.527 1.00 97.50 96 VAL A O 1
ATOM 805 N N . VAL A 1 97 ? -1.807 1.753 -12.639 1.00 96.44 97 VAL A N 1
ATOM 806 C CA . VAL A 1 97 ? -1.371 2.376 -13.899 1.00 96.44 97 VAL A CA 1
ATOM 807 C C . VAL A 1 97 ? -1.077 3.867 -13.713 1.00 96.44 97 VAL A C 1
ATOM 809 O O . VAL A 1 97 ? -0.044 4.350 -14.186 1.00 96.44 97 VAL A O 1
ATOM 812 N N . LYS A 1 98 ? -1.947 4.598 -13.005 1.00 97.06 98 LYS A N 1
ATOM 813 C CA . LYS A 1 98 ? -1.727 6.019 -12.688 1.00 97.06 98 LYS A CA 1
ATOM 814 C C . LYS A 1 98 ? -0.468 6.206 -11.843 1.00 97.06 98 LYS A C 1
ATOM 816 O O . LYS A 1 98 ? 0.387 7.011 -12.206 1.00 97.06 98 LYS A O 1
ATOM 821 N N . SER A 1 99 ? -0.313 5.418 -10.783 1.00 96.69 99 SER A N 1
ATOM 822 C CA . SER A 1 99 ? 0.864 5.451 -9.910 1.00 96.69 99 SER A CA 1
ATOM 823 C C . SER A 1 99 ? 2.153 5.124 -10.665 1.00 96.69 99 SER A C 1
ATOM 825 O O . SER A 1 99 ? 3.153 5.813 -10.502 1.00 96.69 99 SER A O 1
ATOM 827 N N . MET A 1 100 ? 2.133 4.126 -11.553 1.00 95.81 100 MET A N 1
ATOM 828 C CA . MET A 1 100 ? 3.285 3.753 -12.381 1.00 95.81 100 MET A CA 1
ATOM 829 C C . MET A 1 100 ? 3.729 4.876 -13.319 1.00 95.81 100 MET A C 1
ATOM 831 O O . MET A 1 100 ? 4.925 5.025 -13.561 1.00 95.81 100 MET A O 1
ATOM 835 N N . ARG A 1 101 ? 2.788 5.664 -13.853 1.00 95.31 101 ARG A N 1
ATOM 836 C CA . ARG A 1 101 ? 3.119 6.837 -14.672 1.00 95.31 101 ARG A CA 1
ATOM 837 C C . ARG A 1 101 ? 3.877 7.873 -13.841 1.00 95.31 101 ARG A C 1
ATOM 839 O O . ARG A 1 101 ? 4.983 8.241 -14.210 1.00 95.31 101 ARG A O 1
ATOM 846 N N . ILE A 1 102 ? 3.330 8.242 -12.684 1.00 94.75 102 ILE A N 1
ATOM 847 C CA . ILE A 1 102 ? 3.939 9.234 -11.784 1.00 94.75 102 ILE A CA 1
ATOM 848 C C . ILE A 1 102 ? 5.312 8.760 -11.290 1.00 94.75 102 ILE A C 1
ATOM 850 O O . ILE A 1 102 ? 6.266 9.536 -11.261 1.00 94.75 102 ILE A O 1
ATOM 854 N N . TYR A 1 103 ? 5.430 7.480 -10.930 1.00 94.44 103 TYR A N 1
ATOM 855 C CA . TYR A 1 103 ? 6.691 6.886 -10.497 1.00 94.44 103 TYR A CA 1
ATOM 856 C C . TYR A 1 103 ? 7.768 6.987 -11.577 1.00 94.44 103 TYR A C 1
ATOM 858 O O . TYR A 1 103 ? 8.887 7.375 -11.271 1.00 94.44 103 TYR A O 1
ATOM 866 N N . ARG A 1 104 ? 7.438 6.692 -12.842 1.00 90.25 104 ARG A N 1
ATOM 867 C CA . ARG A 1 104 ? 8.389 6.814 -13.959 1.00 90.25 104 ARG A CA 1
ATOM 868 C C . ARG A 1 104 ? 8.859 8.249 -14.161 1.00 90.25 104 ARG A C 1
ATOM 870 O O . ARG A 1 104 ? 10.052 8.457 -14.347 1.00 90.25 104 ARG A O 1
ATOM 877 N N . ASP A 1 105 ? 7.946 9.210 -14.065 1.00 90.19 105 ASP A N 1
ATOM 878 C CA . ASP A 1 105 ? 8.271 10.632 -14.210 1.00 90.19 105 ASP A CA 1
ATOM 879 C C . ASP A 1 105 ? 9.145 11.143 -13.046 1.00 90.19 105 ASP A C 1
ATOM 881 O O . ASP A 1 105 ? 9.922 12.080 -13.210 1.00 90.19 105 ASP A O 1
ATOM 885 N N . SER A 1 106 ? 9.059 10.493 -11.880 1.00 86.62 106 SER A N 1
ATOM 886 C CA . SER A 1 106 ? 9.759 10.877 -10.644 1.00 86.62 106 SER A CA 1
ATOM 887 C C . SER A 1 106 ? 10.944 9.965 -10.293 1.00 86.62 106 SER A C 1
ATOM 889 O O . SER A 1 106 ? 11.581 10.158 -9.258 1.00 86.62 106 SER A O 1
ATOM 891 N N . ALA A 1 107 ? 11.248 8.959 -11.121 1.00 78.62 107 ALA A N 1
ATOM 892 C CA . ALA A 1 107 ? 12.156 7.867 -10.764 1.00 78.62 107 ALA A CA 1
ATOM 893 C C . ALA A 1 107 ? 13.574 8.352 -10.429 1.00 78.62 107 ALA A C 1
ATOM 895 O O . ALA A 1 107 ? 14.202 7.806 -9.529 1.00 78.62 107 ALA A O 1
ATOM 896 N N . ALA A 1 108 ? 14.052 9.399 -11.109 1.00 75.00 1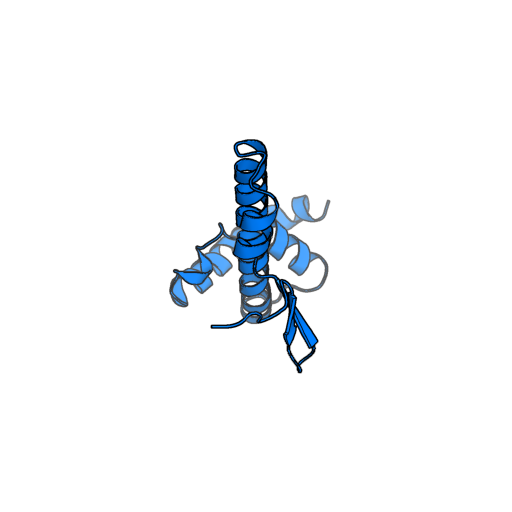08 ALA A N 1
ATOM 897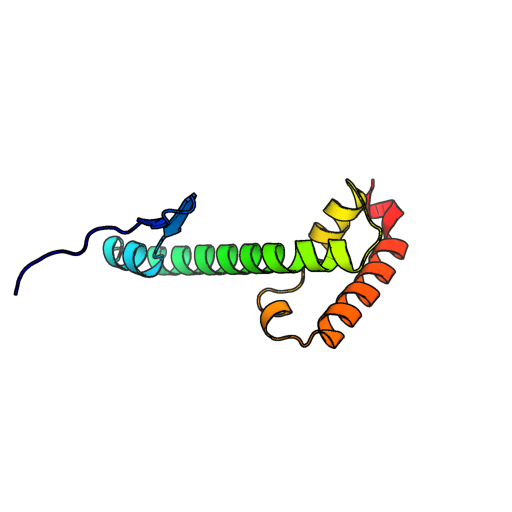 C CA . ALA A 1 108 ? 15.370 9.982 -10.857 1.00 75.00 108 ALA A CA 1
ATOM 898 C C . ALA A 1 108 ? 15.506 10.569 -9.440 1.00 75.00 108 ALA A C 1
ATOM 900 O O . ALA A 1 108 ? 16.563 10.436 -8.845 1.00 75.00 108 ALA A O 1
ATOM 901 N N . ILE A 1 109 ? 14.435 11.159 -8.897 1.00 78.38 109 ILE A N 1
ATOM 902 C CA . ILE A 1 109 ? 14.417 11.766 -7.553 1.00 78.38 109 ILE A CA 1
ATOM 903 C C . ILE A 1 109 ? 14.245 10.691 -6.474 1.00 78.38 109 ILE A C 1
ATOM 905 O O . ILE A 1 109 ? 14.751 10.814 -5.369 1.00 78.38 109 ILE A O 1
ATOM 909 N N . ILE A 1 110 ? 13.497 9.629 -6.778 1.00 75.12 110 ILE A N 1
ATOM 910 C CA . ILE A 1 110 ? 13.178 8.572 -5.808 1.00 75.12 110 ILE A CA 1
ATOM 911 C C . ILE A 1 110 ? 14.390 7.675 -5.503 1.00 75.12 110 ILE A C 1
ATOM 913 O O . ILE A 1 110 ? 14.441 7.050 -4.446 1.00 75.12 110 ILE A O 1
ATOM 917 N N . HIS A 1 111 ? 15.335 7.583 -6.439 1.00 74.62 111 HIS A N 1
ATOM 918 C CA . HIS A 1 111 ? 16.538 6.758 -6.321 1.00 74.62 111 HIS A CA 1
ATOM 919 C C . HIS A 1 111 ? 17.794 7.535 -5.889 1.00 74.62 111 HIS A C 1
ATOM 921 O O . HIS A 1 111 ? 18.865 6.930 -5.828 1.00 74.62 111 HIS A O 1
ATOM 927 N N . GLU A 1 112 ? 17.668 8.836 -5.621 1.00 67.00 112 GLU A N 1
ATOM 928 C CA . GLU A 1 112 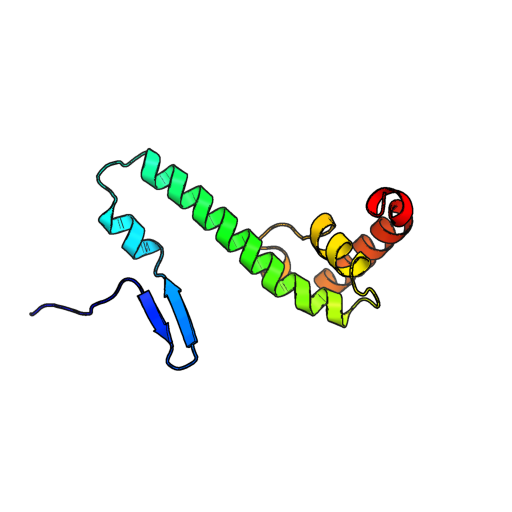? 18.726 9.702 -5.076 1.00 67.00 112 GLU A CA 1
ATOM 929 C C . GLU A 1 112 ? 18.781 9.612 -3.541 1.00 67.00 112 GLU A C 1
ATOM 931 O O . GLU A 1 112 ? 19.909 9.513 -3.004 1.00 67.00 112 GLU A O 1
#